Protein AF-A0A4Q3TEC8-F1 (afdb_monomer_lite)

pLDDT: mean 96.01, std 5.5, range [62.56, 98.81]

Secondary structure (DSSP, 8-state):
--EEEE---S-HHHHHHHHHHHHHHHHTT-EEEEEE-GGGGGG---TTSEEEE-STTT--

Structure (mmCIF, N/CA/C/O backbone):
data_AF-A0A4Q3TEC8-F1
#
_entry.id   AF-A0A4Q3TEC8-F1
#
loop_
_atom_site.group_PDB
_atom_site.id
_atom_site.type_symbol
_atom_site.label_atom_id
_atom_site.label_alt_id
_atom_site.label_comp_id
_atom_site.label_asym_id
_atom_site.label_entity_id
_atom_site.label_seq_id
_atom_site.pdbx_PDB_ins_code
_atom_site.Cartn_x
_atom_site.Cartn_y
_atom_site.Cartn_z
_atom_site.occupancy
_atom_site.B_iso_or_equiv
_atom_site.auth_seq_id
_atom_site.auth_comp_id
_atom_site.auth_asym_id
_atom_site.auth_atom_id
_atom_site.pdbx_PDB_model_num
ATOM 1 N N . MET A 1 1 ? -14.530 10.403 6.689 1.00 87.56 1 MET A N 1
ATOM 2 C CA . MET A 1 1 ? -14.095 9.253 5.868 1.00 87.56 1 MET A CA 1
ATOM 3 C C . MET A 1 1 ? -13.247 9.794 4.733 1.00 87.56 1 MET A C 1
ATOM 5 O O . MET A 1 1 ? -13.764 10.563 3.938 1.00 87.56 1 MET A O 1
ATOM 9 N N . SER A 1 2 ? -11.959 9.454 4.713 1.00 98.44 2 SER A N 1
ATOM 10 C CA . SER A 1 2 ? -10.984 9.956 3.738 1.00 98.44 2 SER A CA 1
ATOM 11 C C . SER A 1 2 ? -10.288 8.778 3.070 1.00 98.44 2 SER A C 1
ATOM 13 O O . SER A 1 2 ? -10.241 7.682 3.638 1.00 98.44 2 SER A O 1
ATOM 15 N N . HIS A 1 3 ? -9.750 9.010 1.877 1.00 98.44 3 HIS A N 1
ATOM 16 C CA . HIS A 1 3 ? -8.951 8.040 1.142 1.00 98.44 3 HIS A CA 1
ATOM 17 C C . HIS A 1 3 ? -7.541 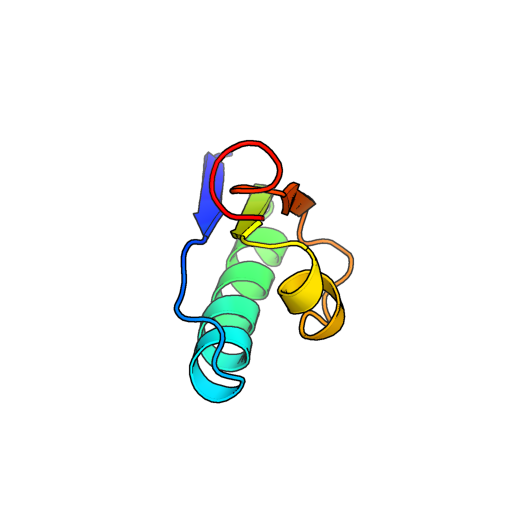8.602 0.951 1.00 98.44 3 HIS A C 1
ATOM 19 O O . HIS A 1 3 ? -7.373 9.669 0.368 1.00 98.44 3 HIS A O 1
ATOM 25 N N . PHE A 1 4 ? -6.546 7.900 1.487 1.00 98.75 4 PHE A N 1
ATOM 26 C CA . PHE A 1 4 ? -5.144 8.299 1.448 1.00 98.75 4 PHE A CA 1
ATOM 27 C C . PHE A 1 4 ? -4.368 7.482 0.414 1.00 98.75 4 PHE A C 1
ATOM 29 O O . PHE A 1 4 ? -4.537 6.262 0.324 1.00 98.75 4 PHE A O 1
ATOM 36 N N . ALA A 1 5 ? -3.495 8.156 -0.332 1.00 98.56 5 ALA A N 1
ATOM 37 C CA . ALA A 1 5 ? -2.492 7.522 -1.178 1.00 98.56 5 ALA A CA 1
ATOM 38 C C . ALA A 1 5 ? -1.145 7.489 -0.445 1.00 98.56 5 ALA A C 1
ATOM 40 O O . ALA A 1 5 ? -0.739 8.494 0.140 1.00 98.56 5 ALA A O 1
ATOM 41 N N . VAL A 1 6 ? -0.457 6.349 -0.488 1.00 98.50 6 VAL A N 1
ATOM 42 C CA . VAL A 1 6 ? 0.902 6.195 0.044 1.00 98.50 6 VAL A CA 1
ATOM 43 C C . VAL A 1 6 ? 1.876 6.047 -1.118 1.00 98.50 6 VAL A C 1
ATOM 45 O O . VAL A 1 6 ? 1.677 5.210 -1.998 1.00 98.50 6 VAL A O 1
ATOM 48 N N . ILE A 1 7 ? 2.924 6.869 -1.099 1.00 97.25 7 ILE A N 1
ATOM 49 C CA . ILE A 1 7 ? 4.049 6.850 -2.036 1.00 97.25 7 ILE A CA 1
ATOM 50 C C . ILE A 1 7 ? 5.316 6.854 -1.182 1.00 97.25 7 ILE A C 1
ATOM 52 O O . ILE A 1 7 ? 5.455 7.686 -0.284 1.00 97.25 7 ILE A O 1
ATOM 56 N N . ALA A 1 8 ? 6.219 5.912 -1.433 1.00 95.00 8 ALA A N 1
ATOM 57 C CA . ALA A 1 8 ? 7.406 5.690 -0.617 1.00 95.00 8 ALA A CA 1
ATOM 58 C C . ALA A 1 8 ? 8.546 5.114 -1.464 1.00 95.00 8 ALA A C 1
ATOM 60 O O . ALA A 1 8 ? 8.257 4.461 -2.462 1.00 95.00 8 ALA A O 1
ATOM 61 N N . PRO A 1 9 ? 9.819 5.278 -1.062 1.00 95.31 9 PRO A N 1
ATOM 62 C CA . PRO A 1 9 ? 10.922 4.526 -1.654 1.00 95.31 9 PRO A CA 1
ATOM 63 C C . PRO A 1 9 ? 10.743 3.000 -1.497 1.00 95.31 9 PRO A C 1
ATOM 65 O O . PRO A 1 9 ? 10.249 2.566 -0.450 1.00 95.31 9 PRO A O 1
ATOM 68 N N . PRO A 1 10 ? 11.226 2.174 -2.450 1.00 93.31 10 PRO A N 1
ATOM 69 C CA . PRO A 1 10 ? 11.093 0.710 -2.434 1.00 93.31 10 PRO A CA 1
ATOM 70 C C . PRO A 1 10 ? 12.060 0.019 -1.453 1.00 93.31 10 PRO A C 1
ATOM 72 O O . PRO A 1 10 ? 12.600 -1.049 -1.727 1.00 93.31 10 PRO A O 1
ATOM 75 N N . PHE A 1 11 ? 12.316 0.627 -0.295 1.00 95.19 11 PHE A N 1
ATOM 76 C CA . PHE A 1 11 ? 13.179 0.061 0.738 1.00 95.19 11 PHE A CA 1
ATOM 77 C C . PHE A 1 11 ? 12.340 -0.480 1.887 1.00 95.19 11 PHE A C 1
ATOM 79 O O . PHE A 1 11 ? 11.456 0.212 2.395 1.00 95.19 11 PHE A O 1
ATOM 86 N N . THR A 1 12 ? 12.672 -1.681 2.367 1.00 94.94 12 THR A N 1
ATOM 87 C CA . THR A 1 12 ? 11.937 -2.368 3.441 1.00 94.94 12 THR A CA 1
ATOM 88 C C . THR A 1 12 ? 11.700 -1.481 4.662 1.00 94.94 12 THR A C 1
ATOM 90 O O . THR A 1 12 ? 10.603 -1.482 5.209 1.00 94.94 12 THR A O 1
ATOM 93 N N . SER A 1 13 ? 12.686 -0.677 5.071 1.00 96.88 13 SER A N 1
ATOM 94 C CA . SER A 1 13 ? 12.542 0.246 6.206 1.00 96.88 13 SER A CA 1
ATOM 95 C C . SER A 1 13 ? 11.426 1.279 6.005 1.00 96.88 13 SER A C 1
ATOM 97 O O . SER A 1 13 ? 10.661 1.539 6.930 1.00 96.88 13 SER A O 1
ATOM 99 N N . HIS A 1 14 ? 11.294 1.827 4.795 1.00 97.06 14 HIS A N 1
ATOM 100 C CA . HIS A 1 14 ? 10.262 2.807 4.455 1.00 97.06 14 HIS A CA 1
ATOM 101 C C . HIS A 1 14 ? 8.895 2.139 4.328 1.00 97.06 14 HIS A C 1
ATOM 103 O O . HIS A 1 14 ? 7.910 2.661 4.850 1.00 97.06 14 HIS A O 1
ATOM 109 N N . VAL A 1 15 ? 8.854 0.959 3.697 1.00 97.75 15 VAL A N 1
ATOM 110 C CA . VAL A 1 15 ? 7.626 0.170 3.565 1.00 97.75 15 VAL A CA 1
ATOM 111 C C . VAL A 1 15 ? 7.049 -0.146 4.941 1.00 97.75 15 VAL A C 1
ATOM 113 O O . VAL A 1 15 ? 5.894 0.174 5.191 1.00 97.75 15 VAL A O 1
ATOM 116 N N . ARG A 1 16 ? 7.853 -0.675 5.873 1.00 98.00 16 ARG A N 1
ATOM 117 C CA . ARG A 1 16 ? 7.376 -1.027 7.222 1.00 98.00 16 ARG A CA 1
ATOM 118 C C . ARG A 1 16 ? 6.896 0.179 8.019 1.00 98.00 16 ARG A C 1
ATOM 120 O O . ARG A 1 16 ? 5.866 0.098 8.683 1.00 98.00 16 ARG A O 1
ATOM 127 N N . ALA A 1 17 ? 7.618 1.297 7.942 1.00 98.12 17 ALA A N 1
ATOM 128 C CA . ALA A 1 17 ? 7.239 2.510 8.656 1.00 98.12 17 ALA A CA 1
ATOM 129 C C . ALA A 1 17 ? 5.884 3.054 8.174 1.00 98.12 17 ALA A C 1
ATOM 131 O O . ALA A 1 17 ? 5.010 3.356 8.985 1.00 98.12 17 ALA A O 1
ATOM 132 N N . LEU A 1 18 ? 5.690 3.154 6.857 1.00 98.56 18 LEU A N 1
ATOM 133 C CA . LEU A 1 18 ? 4.460 3.709 6.290 1.00 98.56 18 LEU A CA 1
ATOM 134 C C . LEU A 1 18 ? 3.298 2.715 6.289 1.00 98.56 18 LEU A C 1
ATOM 136 O O . LEU A 1 18 ? 2.153 3.138 6.424 1.00 98.56 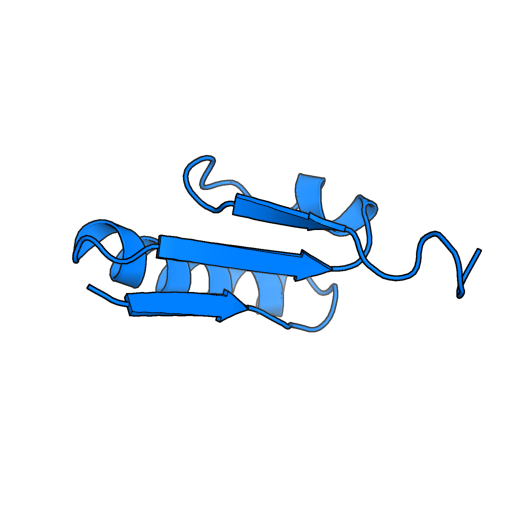18 LEU A O 1
ATOM 140 N N . GLU A 1 19 ? 3.567 1.413 6.217 1.00 98.44 19 GLU A N 1
ATOM 141 C CA . GLU A 1 19 ? 2.560 0.373 6.425 1.00 98.44 19 GLU A CA 1
ATOM 142 C C . GLU A 1 19 ? 1.952 0.461 7.829 1.00 98.44 19 GLU A C 1
ATOM 144 O O . GLU A 1 19 ? 0.732 0.467 7.960 1.00 98.44 19 GLU A O 1
ATOM 149 N N . ALA A 1 20 ? 2.769 0.652 8.872 1.00 98.50 20 ALA A N 1
ATOM 150 C CA . ALA A 1 20 ? 2.262 0.826 10.234 1.00 98.50 20 ALA A CA 1
ATOM 151 C C . ALA A 1 20 ? 1.323 2.042 10.358 1.00 98.50 20 ALA A C 1
ATOM 153 O O . ALA A 1 20 ? 0.287 1.974 11.023 1.00 98.50 20 ALA A O 1
ATOM 154 N N . VAL A 1 21 ? 1.646 3.150 9.680 1.00 98.56 21 VAL A N 1
ATOM 155 C CA . VAL A 1 21 ? 0.773 4.335 9.618 1.00 98.56 21 VAL A CA 1
ATOM 156 C C . VAL A 1 21 ? -0.508 4.032 8.836 1.00 98.56 21 VAL A C 1
ATOM 158 O O . VAL A 1 21 ? -1.598 4.401 9.275 1.00 98.56 21 VAL A O 1
ATOM 161 N N . ALA A 1 22 ? -0.404 3.332 7.706 1.00 98.69 22 ALA A N 1
ATOM 162 C CA . ALA A 1 22 ? -1.545 2.934 6.890 1.00 98.69 22 ALA A CA 1
ATOM 163 C C . ALA A 1 22 ? -2.532 2.055 7.671 1.00 98.69 22 ALA A C 1
ATOM 165 O O . ALA A 1 22 ? -3.725 2.357 7.674 1.00 98.69 22 ALA A O 1
ATOM 166 N N . SER A 1 23 ? -2.054 1.043 8.402 1.00 98.62 23 SER A N 1
ATOM 167 C CA . SER A 1 23 ? -2.893 0.203 9.266 1.00 98.62 23 SER A CA 1
ATOM 168 C C . SER A 1 23 ? -3.646 1.035 10.308 1.00 98.62 23 SER A C 1
ATOM 170 O O . SER A 1 23 ? -4.843 0.848 10.500 1.00 98.62 23 SER A O 1
ATOM 172 N N . GLN A 1 24 ? -2.998 2.037 10.909 1.00 98.75 24 GLN A N 1
ATOM 173 C CA . GLN A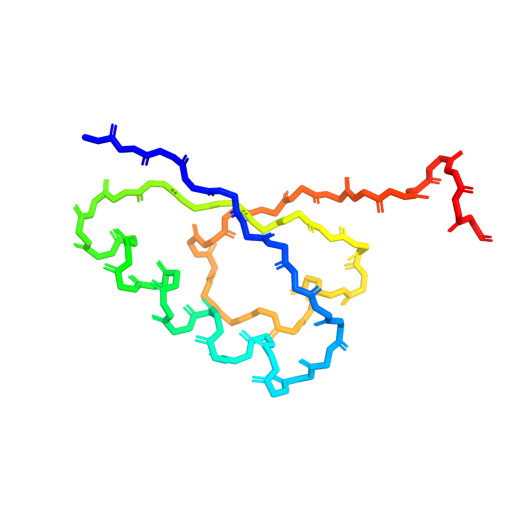 1 24 ? -3.648 2.940 11.865 1.00 98.75 24 GLN A CA 1
ATOM 174 C C . GLN A 1 24 ? -4.719 3.846 11.242 1.00 98.75 24 GLN A C 1
ATOM 176 O O . GLN A 1 24 ? -5.684 4.218 11.919 1.00 98.75 24 GLN A O 1
ATOM 181 N N . LEU A 1 25 ? -4.564 4.227 9.972 1.00 98.75 25 LEU A N 1
ATOM 182 C CA . LEU A 1 25 ? -5.597 4.952 9.231 1.00 98.75 25 LEU A CA 1
ATOM 183 C C . LEU A 1 25 ? -6.781 4.031 8.912 1.00 98.75 25 LEU A C 1
ATOM 185 O O . LEU A 1 25 ? -7.930 4.435 9.095 1.00 98.75 25 LEU A O 1
ATOM 189 N N . LEU A 1 26 ? -6.505 2.796 8.487 1.00 98.69 26 LEU A N 1
ATOM 190 C CA . LEU A 1 26 ? -7.521 1.774 8.229 1.00 98.69 26 LEU A CA 1
ATOM 191 C C . LEU A 1 26 ? -8.340 1.461 9.491 1.00 98.69 26 LEU A C 1
ATOM 193 O O . LEU A 1 26 ? -9.565 1.430 9.422 1.00 98.69 26 LEU A O 1
ATOM 197 N N . ASP A 1 27 ? -7.694 1.322 10.651 1.00 98.62 27 ASP A N 1
ATOM 198 C CA . ASP A 1 27 ? -8.363 1.059 11.936 1.00 98.62 27 ASP A CA 1
ATOM 199 C C . ASP A 1 27 ? -9.292 2.209 12.369 1.00 98.62 27 ASP A C 1
ATOM 201 O O . ASP A 1 27 ? -10.293 1.993 13.049 1.00 98.62 27 ASP A O 1
ATOM 205 N N . ARG A 1 28 ? -9.012 3.444 11.928 1.00 98.44 28 ARG A N 1
ATOM 206 C CA . ARG A 1 28 ? -9.894 4.617 12.109 1.00 98.44 28 ARG A CA 1
ATOM 207 C C . ARG A 1 28 ? -11.010 4.693 11.064 1.00 98.44 28 ARG A C 1
ATOM 209 O O . ARG A 1 28 ? -11.733 5.687 10.988 1.00 98.44 28 ARG A O 1
ATOM 216 N N . GLY A 1 29 ? -11.139 3.654 10.246 1.00 98.38 29 GLY A N 1
ATOM 217 C CA . GLY A 1 29 ? -12.133 3.537 9.197 1.00 98.38 29 GLY A CA 1
ATOM 218 C C . GLY A 1 29 ? -11.792 4.331 7.946 1.00 98.38 29 GLY A C 1
ATOM 219 O O . GLY A 1 29 ? -12.707 4.622 7.195 1.00 98.38 29 GLY A O 1
ATOM 220 N N . HIS A 1 30 ? -10.538 4.734 7.705 1.00 98.81 30 HIS A N 1
ATOM 221 C CA . HIS A 1 30 ? -10.135 5.344 6.432 1.00 98.81 30 HIS A CA 1
ATOM 222 C C . HIS A 1 30 ? -9.868 4.293 5.351 1.00 98.81 30 HIS A C 1
ATOM 224 O O . HIS A 1 30 ? -9.696 3.116 5.641 1.00 98.81 30 HIS A O 1
ATOM 230 N N . ARG A 1 31 ? -9.797 4.727 4.088 1.00 98.69 31 ARG A N 1
ATOM 231 C CA . ARG A 1 31 ? -9.281 3.900 2.989 1.00 98.69 31 ARG A CA 1
ATOM 232 C C . ARG A 1 31 ? -7.830 4.276 2.720 1.00 98.69 31 ARG A C 1
ATOM 234 O O . ARG A 1 31 ? -7.499 5.462 2.722 1.00 98.69 31 ARG A O 1
ATOM 241 N N . VAL A 1 32 ? -6.985 3.295 2.423 1.00 98.81 32 VAL A N 1
ATOM 242 C CA . VAL A 1 32 ? -5.592 3.525 2.024 1.00 98.81 32 VAL A CA 1
ATOM 243 C C . VAL A 1 32 ? -5.294 2.773 0.730 1.00 98.81 32 VAL A C 1
ATOM 245 O O . VAL A 1 32 ? -5.756 1.648 0.533 1.00 98.81 32 VAL A O 1
ATOM 248 N N . THR A 1 33 ? -4.552 3.403 -0.179 1.00 98.81 33 THR A N 1
ATOM 249 C CA . THR A 1 33 ? -4.020 2.757 -1.383 1.00 98.81 33 THR A CA 1
ATOM 250 C C . THR A 1 33 ? -2.542 3.071 -1.537 1.00 98.81 33 THR A C 1
ATOM 252 O O . THR A 1 33 ? -2.144 4.232 -1.514 1.00 98.81 33 THR A O 1
ATOM 255 N N . TRP A 1 34 ? -1.736 2.030 -1.691 1.00 98.56 34 TRP A N 1
ATOM 256 C CA . TRP A 1 34 ? -0.317 2.127 -1.982 1.00 98.56 34 TRP A CA 1
ATOM 257 C C . TRP A 1 34 ? -0.110 2.217 -3.494 1.00 98.56 34 TRP A C 1
ATOM 259 O O . TRP A 1 34 ? -0.578 1.347 -4.228 1.00 98.56 34 TRP A O 1
ATOM 269 N N . CYS A 1 35 ? 0.570 3.262 -3.960 1.00 98.19 35 CYS A N 1
ATOM 270 C CA . CYS A 1 35 ? 0.841 3.479 -5.380 1.00 98.19 35 CYS A CA 1
ATOM 271 C C . CYS A 1 35 ? 2.328 3.233 -5.652 1.00 98.19 35 CYS A C 1
ATOM 273 O O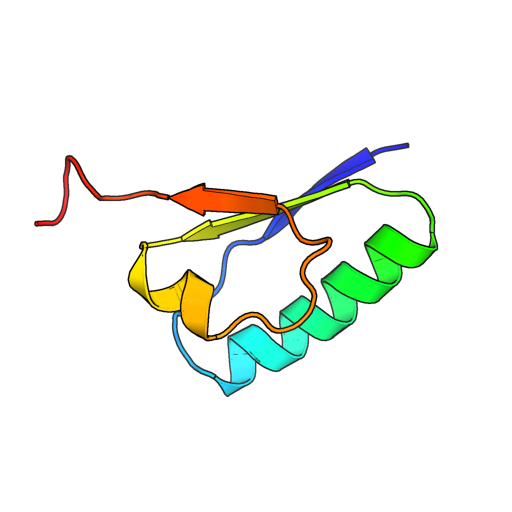 . CYS A 1 35 ? 3.160 4.041 -5.236 1.00 98.19 35 CYS A O 1
ATOM 275 N N . HIS A 1 36 ? 2.678 2.119 -6.301 1.00 97.44 36 HIS A N 1
ATOM 276 C CA . HIS A 1 36 ? 4.081 1.759 -6.548 1.00 97.44 36 HIS A CA 1
ATOM 277 C C . HIS A 1 36 ? 4.245 0.771 -7.719 1.00 97.44 36 HIS A C 1
ATOM 279 O O . HIS A 1 36 ? 3.265 0.234 -8.221 1.00 97.44 36 HIS A O 1
ATOM 285 N N . GLN A 1 37 ? 5.480 0.532 -8.160 1.00 95.56 37 GLN A N 1
ATOM 286 C CA . GLN A 1 37 ? 5.848 -0.583 -9.046 1.00 95.56 37 GLN A CA 1
ATOM 287 C C . GLN A 1 37 ? 5.434 -1.947 -8.454 1.00 95.56 37 GLN A C 1
ATOM 289 O O . GLN A 1 37 ? 5.370 -2.102 -7.231 1.00 95.56 37 GLN A O 1
ATOM 294 N N . ALA A 1 38 ? 5.129 -2.915 -9.327 1.00 95.38 38 ALA A N 1
ATOM 295 C CA . ALA A 1 38 ? 4.468 -4.181 -8.984 1.00 95.38 38 ALA A CA 1
ATOM 296 C C . ALA A 1 38 ? 5.195 -5.024 -7.923 1.00 95.38 38 ALA A C 1
ATOM 298 O O . ALA A 1 38 ? 4.563 -5.652 -7.073 1.00 95.38 38 ALA A O 1
ATOM 299 N N . ASP A 1 39 ? 6.523 -5.022 -7.956 1.00 94.38 39 ASP A N 1
ATOM 300 C CA . ASP A 1 39 ? 7.411 -5.765 -7.064 1.00 94.38 39 ASP A CA 1
ATOM 301 C C . ASP A 1 39 ? 7.244 -5.382 -5.585 1.00 94.38 39 ASP A C 1
ATOM 303 O O . ASP A 1 39 ? 7.311 -6.242 -4.703 1.00 94.38 39 ASP A O 1
ATOM 307 N N . VAL A 1 40 ? 6.921 -4.118 -5.295 1.00 96.44 40 VAL A N 1
ATOM 308 C CA . VAL A 1 40 ? 6.712 -3.644 -3.917 1.00 96.44 40 VAL A CA 1
ATOM 309 C C . VAL A 1 40 ? 5.475 -4.252 -3.260 1.00 96.44 40 VAL A C 1
ATOM 311 O O . VAL A 1 40 ? 5.425 -4.330 -2.031 1.00 96.44 40 VAL A O 1
ATOM 314 N N . ARG A 1 41 ? 4.498 -4.765 -4.024 1.00 96.19 41 ARG A N 1
ATOM 315 C CA . ARG A 1 41 ? 3.312 -5.411 -3.438 1.00 96.19 41 ARG A CA 1
ATOM 316 C C . ARG A 1 41 ? 3.687 -6.562 -2.504 1.00 96.19 41 ARG A C 1
ATOM 318 O O . ARG A 1 41 ? 3.044 -6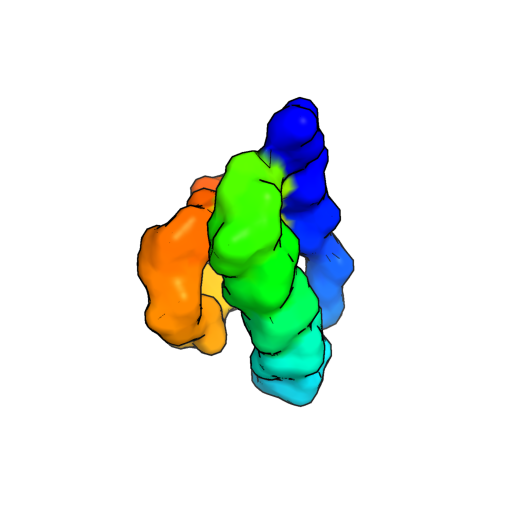.722 -1.470 1.00 96.19 41 ARG A O 1
ATOM 325 N N . ALA A 1 42 ? 4.728 -7.324 -2.840 1.00 95.81 42 ALA A N 1
ATOM 326 C CA . ALA A 1 42 ? 5.192 -8.459 -2.043 1.00 95.81 42 ALA A CA 1
ATOM 327 C C . ALA A 1 42 ? 5.801 -8.048 -0.688 1.00 95.81 42 ALA A C 1
ATOM 329 O O . ALA A 1 42 ? 5.981 -8.891 0.188 1.00 95.81 42 ALA A O 1
ATOM 330 N N . LEU A 1 43 ? 6.127 -6.764 -0.504 1.00 96.25 43 LEU A N 1
ATOM 331 C CA . LEU A 1 43 ? 6.666 -6.247 0.752 1.00 96.25 43 LEU A CA 1
ATOM 332 C C . LEU A 1 43 ? 5.566 -5.886 1.759 1.00 96.25 43 LEU A C 1
ATOM 334 O O . LEU A 1 43 ? 5.854 -5.842 2.956 1.00 96.25 43 LEU A O 1
ATOM 338 N N . LEU A 1 44 ? 4.330 -5.653 1.309 1.00 97.31 44 LEU A N 1
ATOM 339 C CA . LEU A 1 44 ? 3.194 -5.344 2.180 1.00 97.31 44 LEU A CA 1
ATOM 340 C C . LEU A 1 44 ? 2.652 -6.619 2.842 1.00 97.31 44 LEU A C 1
ATOM 342 O O . LEU A 1 44 ? 2.478 -7.643 2.188 1.00 97.31 44 LEU A O 1
ATOM 346 N N . GLY A 1 45 ? 2.389 -6.543 4.143 1.00 97.50 45 GLY A N 1
ATOM 347 C CA . GLY A 1 45 ? 1.754 -7.578 4.955 1.00 97.50 45 GLY A CA 1
ATOM 348 C C . GLY A 1 45 ? 0.291 -7.298 5.329 1.00 97.50 45 GLY A C 1
ATOM 349 O O . GLY A 1 45 ? -0.457 -8.251 5.521 1.00 97.50 45 GLY A O 1
ATOM 350 N N . ASP A 1 46 ? -0.152 -6.039 5.429 1.00 97.94 46 ASP A N 1
ATOM 351 C CA . ASP A 1 46 ? -1.560 -5.719 5.717 1.00 97.94 46 ASP A CA 1
ATOM 352 C C . ASP A 1 46 ? -2.404 -5.775 4.432 1.00 97.94 46 ASP A C 1
ATOM 354 O O . ASP A 1 46 ? -2.440 -4.838 3.631 1.00 97.94 46 ASP A O 1
ATOM 358 N N . GLU A 1 47 ? -3.113 -6.888 4.240 1.00 97.31 47 GLU A N 1
ATOM 359 C CA . GLU A 1 47 ? -3.926 -7.168 3.048 1.00 97.31 47 GLU A CA 1
ATOM 360 C C . GLU A 1 47 ? -5.084 -6.181 2.832 1.00 97.31 47 GLU A C 1
ATOM 362 O O . GLU A 1 47 ? -5.644 -6.112 1.735 1.00 97.31 47 GLU A O 1
ATOM 367 N N . ARG A 1 48 ? -5.445 -5.395 3.856 1.00 98.31 48 ARG A N 1
ATOM 368 C CA . ARG A 1 48 ? -6.488 -4.364 3.760 1.00 98.31 48 ARG A CA 1
ATOM 369 C C . ARG A 1 48 ? -6.016 -3.135 2.978 1.00 98.31 48 ARG A C 1
ATOM 371 O O . ARG A 1 48 ? -6.847 -2.345 2.524 1.00 98.31 48 ARG A O 1
ATOM 378 N N . ILE A 1 49 ? -4.703 -2.942 2.827 1.00 98.62 49 ILE A N 1
ATOM 379 C CA . ILE A 1 49 ? -4.130 -1.848 2.040 1.00 98.62 49 ILE A CA 1
ATOM 380 C C . ILE A 1 49 ? -4.360 -2.148 0.553 1.00 98.62 49 ILE A C 1
ATOM 382 O O . ILE A 1 49 ? -3.844 -3.120 0.005 1.00 98.62 49 ILE A O 1
ATOM 386 N N . GLY A 1 50 ? -5.124 -1.290 -0.132 1.00 98.50 50 GLY A N 1
ATOM 387 C CA . GLY A 1 50 ? -5.277 -1.390 -1.585 1.00 98.50 50 GLY A CA 1
ATOM 388 C C . GLY A 1 50 ? -3.951 -1.124 -2.304 1.00 98.50 50 GLY A C 1
ATOM 389 O O . GLY A 1 50 ? -3.102 -0.407 -1.781 1.00 98.50 50 GLY A O 1
ATOM 390 N N . PHE A 1 51 ? -3.785 -1.633 -3.523 1.00 98.38 51 PHE A N 1
ATOM 391 C CA . PHE A 1 51 ? -2.561 -1.442 -4.303 1.00 98.38 51 PHE A CA 1
ATOM 392 C C . PHE A 1 51 ? -2.886 -0.984 -5.725 1.00 98.38 51 PHE A C 1
ATOM 394 O O . PHE A 1 51 ? -3.728 -1.589 -6.387 1.00 98.38 51 PHE A O 1
ATOM 401 N N . THR A 1 52 ? -2.205 0.062 -6.181 1.00 97.88 52 THR A N 1
ATOM 402 C CA . THR A 1 52 ? -2.264 0.556 -7.557 1.00 97.88 52 THR A CA 1
ATOM 403 C C . THR A 1 52 ? -0.864 0.501 -8.143 1.00 97.88 52 THR A C 1
ATOM 405 O O . THR A 1 52 ? 0.036 1.207 -7.687 1.00 97.88 52 THR A O 1
ATOM 408 N N . GLU A 1 53 ? -0.691 -0.331 -9.164 1.00 96.50 53 GLU A N 1
ATOM 409 C CA . GLU A 1 53 ? 0.565 -0.409 -9.899 1.00 96.50 53 GLU A CA 1
ATOM 410 C C . GLU A 1 53 ? 0.802 0.868 -10.716 1.00 96.50 53 GLU A C 1
ATOM 412 O O . GLU A 1 53 ? -0.118 1.392 -11.348 1.00 96.50 53 GLU A O 1
ATOM 417 N N . VAL A 1 54 ? 2.040 1.364 -10.720 1.00 95.62 54 VAL A N 1
ATOM 418 C CA . VAL A 1 54 ? 2.472 2.487 -11.562 1.00 95.62 54 VAL A CA 1
ATOM 419 C C . VAL A 1 54 ? 3.771 2.155 -12.291 1.00 95.62 54 VAL A C 1
ATOM 421 O O . VAL A 1 54 ? 4.565 1.338 -11.833 1.00 95.62 54 VAL A O 1
ATOM 424 N N . GLY A 1 55 ? 4.004 2.820 -13.423 1.00 93.19 55 GLY A N 1
ATOM 425 C CA . GLY A 1 55 ? 5.250 2.706 -14.190 1.00 93.19 55 GLY A CA 1
ATOM 426 C C . GLY A 1 55 ? 5.291 1.571 -15.216 1.00 93.19 55 GLY A C 1
ATOM 427 O O . GLY A 1 55 ? 6.193 1.568 -16.047 1.00 93.19 55 GLY 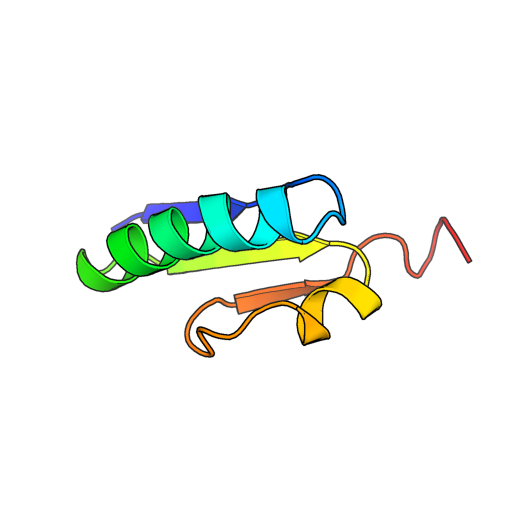A O 1
ATOM 428 N N . SER A 1 56 ? 4.300 0.675 -15.244 1.00 89.81 56 SER A N 1
ATOM 429 C CA . SER A 1 56 ? 4.252 -0.475 -16.166 1.00 89.81 56 SER A CA 1
ATOM 430 C C . SER A 1 56 ? 4.264 -0.112 -17.654 1.00 89.81 56 SER A C 1
ATOM 432 O O . SER A 1 56 ? 4.686 -0.912 -18.483 1.00 89.81 56 SER A O 1
ATOM 434 N N . THR A 1 57 ? 3.829 1.099 -18.009 1.00 90.62 57 THR A N 1
ATOM 435 C CA . THR A 1 57 ? 3.807 1.598 -19.394 1.00 90.62 57 THR A CA 1
ATOM 436 C C . THR A 1 57 ? 4.910 2.610 -19.711 1.00 90.62 57 THR A C 1
ATOM 438 O O . THR A 1 57 ? 5.028 3.021 -20.863 1.00 90.62 57 THR A O 1
ATOM 441 N N . SER A 1 58 ? 5.709 3.032 -18.724 1.00 90.06 58 SER A N 1
ATOM 442 C CA . SER A 1 58 ? 6.713 4.097 -18.892 1.00 90.06 58 SER A CA 1
ATOM 443 C C . SER A 1 58 ? 8.135 3.696 -18.502 1.00 90.06 58 SER A C 1
ATOM 445 O O . SER A 1 58 ? 9.087 4.312 -18.979 1.00 90.06 58 SER A O 1
ATOM 447 N N . HIS A 1 59 ? 8.295 2.687 -17.646 1.00 78.88 59 HIS A N 1
ATOM 448 C CA . HIS A 1 59 ? 9.569 2.280 -17.055 1.00 78.88 59 HIS A CA 1
ATOM 449 C C . HIS A 1 59 ? 9.664 0.748 -17.019 1.00 78.88 59 HIS A C 1
ATOM 451 O O . HIS A 1 59 ? 9.619 0.150 -15.943 1.00 78.88 59 HIS A O 1
ATOM 457 N N . ALA A 1 60 ? 9.725 0.147 -18.213 1.00 62.56 60 ALA A N 1
ATOM 458 C CA . ALA A 1 60 ? 9.975 -1.280 -18.423 1.00 62.56 60 ALA A CA 1
ATOM 459 C C . ALA A 1 60 ? 11.464 -1.628 -18.277 1.00 62.56 60 ALA A C 1
ATOM 461 O O . ALA A 1 60 ? 12.303 -0.781 -18.667 1.00 62.56 60 ALA A O 1
#

Sequence (60 aa):
MSHFAVIAPPFTSHVRALEAVASQLLDRGHRVTWCHQADVRALLGDERIGFTEVGSTSHA

Foldseek 3Di:
DEEEEDDFPLDLVGQVVVLVVQVVCVVVVYAYEYEEAPVSVVSHDPPSHHYHHPDPVPPD

Radius of gyration: 11.46 Å; chains: 1; bounding box: 27×18×32 Å